Protein AF-A0A7W8D8R8-F1 (afdb_monomer)

Foldseek 3Di:
DVVVVVVVVVVVVVVVVVVVCCLPPNVVPDDLVVLCCRPPHLQPWQKWKWDADPVRDIDIHSDYDDPDDIDIDTDGSVDDDDDPPPDDD

Mean predicted aligned error: 6.61 Å

Sequence (89 aa):
MKQFLLGILCALALAGGAAAYVWYRAPEWLPHDWRRDNPRSRDYAPAVYRWRDADGVLQLTDTPPTDRPYDTVRVDPDTNIVPDTLPRR

Organism: NCBI:txid659595

Secondary structure (DSSP, 8-state):
-HHHHHHHHHHHHHHHHHHHHHHHH-GGG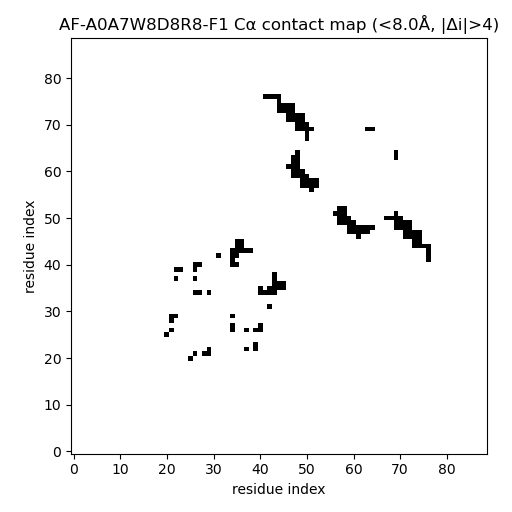S-HHHHHH-TTSTT---EEEEEE-TT--EEEESS--SSS--EEEE--TTS----TTSPP-

Radius of gyration: 21.23 Å; Cα contacts (8 Å, |Δi|>4): 86; chains: 1; bounding box: 76×14×34 Å

InterPro domains:
  IPR025392 Domain of unknown function DUF4124 [PF13511] (45-85)

pLDDT: mean 90.43, std 8.64, range [63.44, 98.5]

Solvent-accessible surface area (backbone atoms only — not comparable to full-atom values): 5504 Å² total; per-residue (Å²): 109,70,69,57,53,50,52,52,51,52,50,51,51,51,53,52,50,50,52,47,44,33,63,77,74,40,32,85,78,47,58,71,77,59,19,24,74,31,90,79,26,82,61,31,32,62,64,33,28,38,34,62,52,98,88,64,50,82,45,79,35,81,61,78,68,90,90,57,81,66,45,84,41,66,56,60,72,91,55,88,86,73,76,86,82,61,80,83,128

Structure (mmCIF, N/CA/C/O backbone):
data_AF-A0A7W8D8R8-F1
#
_entry.id   AF-A0A7W8D8R8-F1
#
loop_
_atom_site.group_PDB
_atom_site.id
_atom_site.type_symbol
_atom_site.label_atom_id
_atom_site.label_alt_id
_atom_site.label_comp_id
_atom_site.label_asym_id
_atom_site.label_entity_id
_atom_site.label_seq_id
_atom_site.pdbx_PDB_ins_code
_atom_site.Cartn_x
_atom_site.Cartn_y
_atom_site.Cartn_z
_atom_site.occupancy
_atom_site.B_iso_or_equiv
_atom_site.auth_seq_id
_atom_site.auth_comp_id
_atom_site.auth_asym_id
_atom_site.auth_atom_id
_atom_site.pdbx_PDB_model_num
ATOM 1 N N . MET A 1 1 ? 40.813 -5.169 2.203 1.00 73.19 1 MET A N 1
ATOM 2 C CA . MET A 1 1 ? 39.526 -4.923 2.903 1.00 73.19 1 MET A CA 1
ATOM 3 C C . MET A 1 1 ? 38.815 -3.654 2.429 1.00 73.19 1 MET A C 1
ATOM 5 O O . MET A 1 1 ? 37.675 -3.756 2.010 1.00 73.19 1 MET A O 1
ATOM 9 N N . LYS A 1 2 ? 39.457 -2.474 2.418 1.00 85.50 2 LYS A N 1
ATOM 10 C CA . LYS A 1 2 ? 38.802 -1.202 2.034 1.00 85.50 2 LYS A CA 1
ATOM 11 C C . LYS A 1 2 ? 38.243 -1.171 0.600 1.00 85.50 2 LYS A C 1
ATOM 13 O O . LYS A 1 2 ? 37.123 -0.727 0.409 1.00 85.50 2 LYS A O 1
ATOM 18 N N . GLN A 1 3 ? 38.978 -1.688 -0.388 1.00 92.12 3 GLN A N 1
ATOM 19 C CA . GLN A 1 3 ? 38.490 -1.775 -1.777 1.00 92.12 3 GLN A CA 1
ATOM 20 C C . GLN A 1 3 ? 37.311 -2.744 -1.933 1.00 92.12 3 GLN A C 1
ATOM 22 O O . GLN A 1 3 ? 36.387 -2.474 -2.688 1.00 92.12 3 GLN A O 1
ATOM 27 N N . PHE A 1 4 ? 37.314 -3.838 -1.169 1.00 93.75 4 PHE A N 1
ATOM 28 C CA . PHE A 1 4 ? 36.209 -4.793 -1.139 1.00 93.75 4 PHE A CA 1
ATOM 29 C C . PHE A 1 4 ? 34.944 -4.169 -0.533 1.00 93.75 4 PHE A C 1
ATOM 31 O O . PHE A 1 4 ? 33.873 -4.261 -1.121 1.00 93.75 4 PHE A O 1
ATOM 38 N N . LEU A 1 5 ? 35.083 -3.445 0.585 1.00 95.06 5 LEU A N 1
ATOM 39 C CA . LEU A 1 5 ? 33.988 -2.667 1.174 1.00 95.06 5 LEU A CA 1
ATOM 40 C C . LEU A 1 5 ? 33.461 -1.602 0.208 1.00 95.06 5 LEU A C 1
ATOM 42 O O . LEU A 1 5 ? 32.252 -1.447 0.078 1.00 95.06 5 LEU A O 1
ATOM 46 N N . LEU A 1 6 ? 34.352 -0.901 -0.499 1.00 96.25 6 LEU A N 1
ATOM 47 C CA . LEU A 1 6 ? 33.955 0.084 -1.505 1.00 96.25 6 LEU A CA 1
ATOM 48 C C . LEU A 1 6 ? 33.158 -0.572 -2.642 1.00 96.25 6 LEU A C 1
ATOM 50 O O . LEU A 1 6 ? 32.122 -0.054 -3.039 1.00 96.25 6 LEU A O 1
ATOM 54 N N . GLY A 1 7 ? 33.606 -1.740 -3.112 1.00 96.69 7 GLY A N 1
ATOM 55 C CA . GLY A 1 7 ? 32.897 -2.526 -4.119 1.00 96.69 7 GLY A CA 1
ATOM 56 C C . GLY A 1 7 ? 31.496 -2.939 -3.666 1.00 96.69 7 GLY A C 1
ATOM 57 O O . GLY A 1 7 ? 30.539 -2.760 -4.416 1.00 96.69 7 GLY A O 1
ATOM 58 N N . ILE A 1 8 ? 31.352 -3.414 -2.424 1.00 97.62 8 ILE A N 1
ATOM 59 C CA . ILE 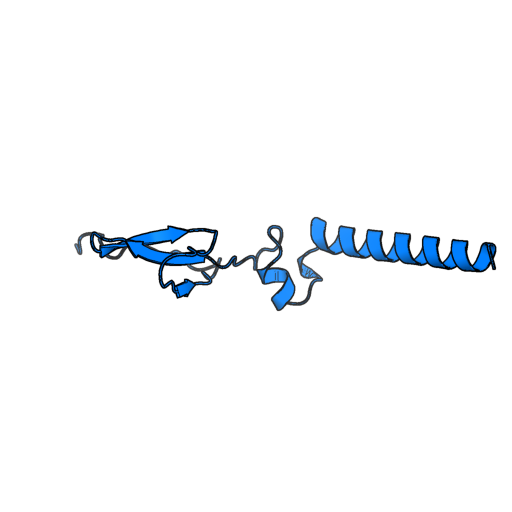A 1 8 ? 30.043 -3.750 -1.840 1.00 97.62 8 ILE A CA 1
ATOM 60 C C . ILE A 1 8 ? 29.143 -2.514 -1.770 1.00 97.62 8 ILE A C 1
ATOM 62 O O . ILE A 1 8 ? 27.984 -2.582 -2.169 1.00 97.62 8 ILE A O 1
ATOM 66 N N . LEU A 1 9 ? 29.665 -1.377 -1.303 1.00 98.00 9 LEU A N 1
ATOM 67 C CA . LEU A 1 9 ? 28.893 -0.136 -1.217 1.00 98.00 9 LEU A CA 1
ATOM 68 C C . LEU A 1 9 ? 28.419 0.335 -2.596 1.00 98.00 9 LEU A C 1
ATOM 70 O O . LEU A 1 9 ? 27.255 0.702 -2.742 1.00 98.00 9 LEU A O 1
ATOM 74 N N . CYS A 1 10 ? 29.279 0.275 -3.615 1.00 97.94 10 CYS A N 1
ATOM 75 C CA . CYS A 1 10 ? 28.895 0.592 -4.990 1.00 97.94 10 CYS A CA 1
ATOM 76 C C . CYS A 1 10 ? 27.802 -0.353 -5.510 1.00 97.94 10 CYS A C 1
ATOM 78 O O . CYS A 1 10 ? 26.829 0.112 -6.100 1.00 97.94 10 CYS A O 1
ATOM 80 N N . ALA A 1 11 ? 27.925 -1.660 -5.264 1.00 97.88 11 ALA A N 1
ATOM 81 C CA . ALA A 1 11 ? 26.920 -2.635 -5.679 1.00 97.88 11 ALA A CA 1
ATOM 8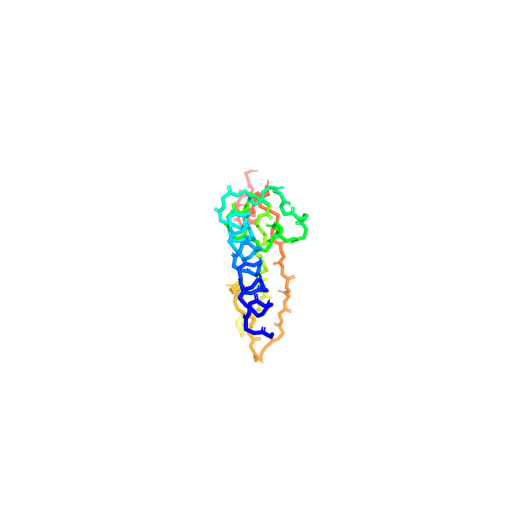2 C C . ALA A 1 11 ? 25.563 -2.397 -4.993 1.00 97.88 11 ALA A C 1
ATOM 84 O O . ALA A 1 11 ? 24.531 -2.397 -5.661 1.00 97.88 11 ALA A O 1
ATOM 85 N N . LEU A 1 12 ? 25.558 -2.126 -3.683 1.00 98.38 12 LEU A N 1
ATOM 86 C CA . LEU A 1 12 ? 24.341 -1.800 -2.933 1.00 98.38 12 LEU A CA 1
ATOM 87 C C . LEU A 1 12 ? 23.703 -0.495 -3.414 1.00 98.38 12 LEU A C 1
ATOM 89 O O . LEU A 1 12 ? 22.483 -0.431 -3.541 1.00 98.38 12 LEU A O 1
ATOM 93 N N . ALA A 1 13 ? 24.506 0.527 -3.720 1.00 98.12 13 ALA A N 1
ATOM 94 C CA . ALA A 1 13 ? 24.003 1.789 -4.254 1.00 98.12 13 ALA A CA 1
ATOM 95 C C . ALA A 1 13 ? 23.323 1.596 -5.618 1.00 98.12 13 ALA A C 1
ATOM 97 O O . ALA A 1 13 ? 22.237 2.128 -5.845 1.00 98.12 13 ALA A O 1
ATOM 98 N N . LEU A 1 14 ? 23.921 0.795 -6.505 1.00 98.50 14 LEU A N 1
ATOM 99 C CA . LEU A 1 14 ? 23.333 0.467 -7.805 1.00 98.50 14 LEU A CA 1
ATOM 100 C C . LEU A 1 14 ? 22.046 -0.352 -7.659 1.00 98.50 14 LEU A C 1
ATOM 102 O O . LEU A 1 14 ? 21.041 -0.020 -8.284 1.00 98.50 14 LEU A O 1
ATOM 106 N N . ALA A 1 15 ? 22.048 -1.374 -6.801 1.00 98.06 15 ALA A N 1
ATOM 107 C CA . ALA A 1 15 ? 20.862 -2.184 -6.534 1.00 98.06 15 ALA A CA 1
ATOM 108 C C . ALA A 1 15 ? 19.726 -1.350 -5.917 1.00 98.06 15 ALA A C 1
ATOM 110 O O . ALA A 1 15 ? 18.582 -1.442 -6.357 1.00 98.06 15 ALA A O 1
ATOM 111 N N . GLY A 1 16 ? 20.042 -0.484 -4.949 1.00 97.94 16 GLY A N 1
ATOM 112 C CA . GLY A 1 16 ? 19.082 0.432 -4.334 1.00 97.94 16 GLY A CA 1
ATOM 113 C C . GLY A 1 16 ? 18.532 1.456 -5.327 1.00 97.94 16 GLY A C 1
ATOM 114 O O . GLY A 1 16 ? 17.327 1.701 -5.353 1.00 97.94 16 GLY A O 1
ATOM 115 N N . GLY A 1 17 ? 19.388 2.001 -6.196 1.00 98.06 17 GLY A N 1
ATOM 116 C CA . GLY A 1 17 ? 18.980 2.900 -7.275 1.00 98.06 17 GLY A CA 1
ATOM 117 C C . GLY A 1 17 ? 18.045 2.225 -8.280 1.00 98.06 17 GLY A C 1
ATOM 118 O O . GLY A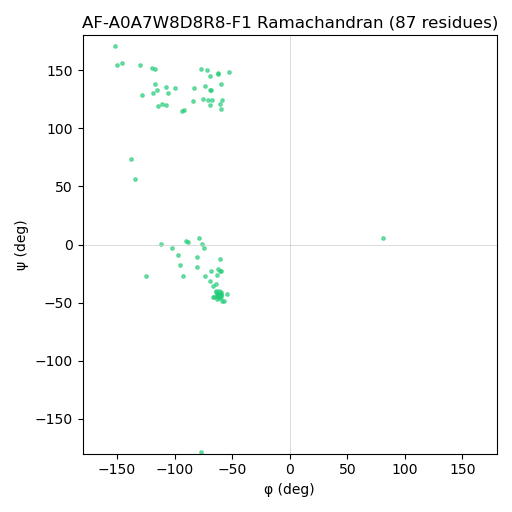 1 17 ? 17.015 2.797 -8.634 1.00 98.06 17 GLY A O 1
ATOM 119 N N . ALA A 1 18 ? 18.354 0.992 -8.690 1.00 97.62 18 ALA A N 1
ATOM 120 C CA . ALA A 1 18 ? 17.492 0.205 -9.568 1.00 97.62 18 ALA A CA 1
ATOM 121 C C . ALA A 1 18 ? 16.140 -0.104 -8.906 1.00 97.62 18 ALA A C 1
ATOM 123 O O . ALA A 1 18 ? 15.098 0.128 -9.514 1.00 97.62 18 ALA A O 1
ATOM 124 N N . ALA A 1 19 ? 16.136 -0.545 -7.645 1.00 96.19 19 ALA A N 1
ATOM 125 C CA . ALA A 1 19 ? 14.905 -0.807 -6.899 1.00 96.19 19 ALA A CA 1
ATOM 126 C C . ALA A 1 19 ? 14.035 0.455 -6.762 1.00 96.19 19 ALA A C 1
ATOM 128 O O . ALA A 1 19 ? 12.827 0.403 -6.997 1.00 96.19 19 ALA A O 1
ATOM 129 N N . ALA A 1 20 ? 14.644 1.606 -6.457 1.00 96.38 20 ALA A N 1
ATOM 130 C CA . ALA A 1 20 ? 13.941 2.884 -6.419 1.00 96.38 20 ALA A CA 1
ATOM 131 C C . ALA A 1 20 ? 13.373 3.250 -7.799 1.00 96.38 20 ALA A C 1
ATOM 133 O O . ALA A 1 20 ? 12.213 3.642 -7.900 1.00 96.38 20 ALA A O 1
ATOM 134 N N . TYR A 1 21 ? 14.149 3.085 -8.872 1.00 97.38 21 TYR A N 1
ATOM 135 C CA . TYR A 1 21 ? 13.663 3.338 -10.226 1.00 97.38 21 TYR A CA 1
ATOM 136 C C . TYR A 1 21 ? 12.425 2.494 -10.546 1.00 97.38 21 TYR A C 1
ATOM 138 O O . TYR A 1 21 ? 11.412 3.051 -10.964 1.00 97.38 21 TYR A O 1
ATOM 146 N N . VAL A 1 22 ? 12.463 1.187 -10.268 1.00 97.19 22 VAL A N 1
ATOM 147 C CA . VAL A 1 22 ? 11.304 0.303 -10.460 1.00 97.19 22 VAL A CA 1
ATOM 148 C C . VAL A 1 22 ? 10.109 0.784 -9.637 1.00 97.19 22 VAL A C 1
ATOM 150 O O . VAL A 1 22 ? 9.028 0.977 -10.184 1.00 97.19 22 VAL A O 1
ATOM 153 N N . TRP A 1 23 ? 10.303 1.075 -8.349 1.00 95.38 23 TRP A N 1
ATOM 154 C CA . TRP A 1 23 ? 9.223 1.528 -7.469 1.00 95.38 23 TRP A CA 1
ATOM 155 C C . TRP A 1 23 ? 8.554 2.830 -7.936 1.00 95.38 23 TRP A C 1
ATOM 157 O O . TRP A 1 23 ? 7.332 2.971 -7.854 1.00 95.38 23 TRP A O 1
ATOM 167 N N . TYR A 1 24 ? 9.348 3.795 -8.411 1.00 95.69 24 TYR A N 1
ATOM 168 C CA . TYR A 1 24 ? 8.875 5.141 -8.738 1.00 95.69 24 TYR A CA 1
ATOM 169 C C . TYR A 1 24 ? 8.464 5.332 -10.201 1.00 95.69 24 TYR A C 1
ATOM 171 O O . TYR A 1 24 ? 7.674 6.237 -10.477 1.00 95.69 24 TYR A O 1
ATOM 179 N N . ARG A 1 25 ? 9.033 4.561 -11.135 1.00 96.31 25 ARG A N 1
ATOM 180 C CA . ARG A 1 25 ? 8.921 4.810 -12.583 1.00 96.31 25 ARG A CA 1
ATOM 181 C C . ARG A 1 25 ? 8.390 3.634 -13.391 1.00 96.31 25 ARG A C 1
ATOM 183 O O . ARG A 1 25 ? 7.804 3.899 -14.432 1.00 96.31 25 ARG A O 1
ATOM 190 N N . ALA A 1 26 ? 8.588 2.400 -12.933 1.00 95.94 26 ALA A N 1
ATOM 191 C CA . ALA A 1 26 ? 8.164 1.194 -13.647 1.00 95.94 26 ALA A CA 1
ATOM 192 C C . ALA A 1 26 ? 7.476 0.188 -12.701 1.00 95.94 26 ALA A C 1
ATOM 194 O O . ALA A 1 26 ? 7.938 -0.951 -12.562 1.00 95.94 26 ALA A O 1
ATOM 195 N N . PRO A 1 27 ? 6.403 0.593 -11.989 1.00 94.94 27 PRO A N 1
ATOM 196 C CA . PRO A 1 27 ? 5.723 -0.276 -11.032 1.00 94.94 27 PRO A CA 1
ATOM 197 C C . PRO A 1 27 ? 5.167 -1.554 -11.678 1.00 94.94 27 PRO A C 1
ATOM 199 O O . PRO A 1 27 ? 5.016 -2.559 -10.993 1.00 94.94 27 PRO A O 1
ATOM 202 N N . GLU A 1 28 ? 4.917 -1.567 -12.988 1.00 93.38 28 GLU A N 1
ATOM 203 C CA . GLU A 1 28 ? 4.495 -2.743 -13.752 1.00 93.38 28 GLU A CA 1
ATOM 204 C C . GLU A 1 28 ? 5.509 -3.901 -13.728 1.00 93.38 28 GLU A C 1
ATOM 206 O O . GLU A 1 28 ? 5.113 -5.055 -13.898 1.00 93.38 28 GLU A O 1
ATOM 211 N N . TRP A 1 29 ? 6.793 -3.627 -13.463 1.00 95.44 29 TRP A N 1
ATOM 212 C CA . TRP A 1 29 ? 7.821 -4.665 -13.311 1.00 95.44 29 TRP A CA 1
ATOM 213 C C . TRP A 1 29 ? 7.818 -5.316 -11.924 1.00 95.44 29 TRP A C 1
ATOM 215 O O . TRP A 1 29 ? 8.495 -6.324 -11.720 1.00 95.44 29 TRP A O 1
ATOM 225 N N . LEU A 1 30 ? 7.077 -4.761 -10.960 1.00 95.56 30 LEU A N 1
ATOM 226 C CA . LEU A 1 30 ? 6.932 -5.373 -9.644 1.00 95.56 30 LEU A CA 1
ATOM 227 C C . LEU A 1 30 ? 6.055 -6.635 -9.732 1.00 95.56 30 LEU A C 1
ATOM 229 O O . LEU A 1 30 ? 5.131 -6.693 -10.556 1.00 95.56 30 LEU A O 1
ATOM 233 N N . PRO A 1 31 ? 6.283 -7.627 -8.851 1.00 94.88 31 PRO A N 1
ATOM 234 C CA . PRO A 1 31 ? 5.348 -8.728 -8.639 1.00 94.88 31 PRO A CA 1
ATOM 235 C C . PRO A 1 31 ? 3.938 -8.212 -8.329 1.00 94.88 31 PRO A C 1
ATOM 237 O O . PRO A 1 31 ? 3.787 -7.165 -7.701 1.00 94.88 31 PRO A O 1
ATOM 240 N N . HIS A 1 32 ? 2.908 -8.959 -8.733 1.00 89.88 32 HIS A N 1
ATOM 241 C CA . HIS A 1 32 ? 1.515 -8.514 -8.612 1.00 89.88 32 HIS A CA 1
ATOM 242 C C . HIS A 1 32 ? 1.130 -8.108 -7.179 1.00 89.88 32 HIS A C 1
ATOM 244 O O . HIS A 1 32 ? 0.544 -7.046 -6.994 1.00 89.88 32 HIS A O 1
ATOM 250 N N . ASP A 1 33 ? 1.540 -8.868 -6.161 1.00 90.00 33 ASP A N 1
ATOM 251 C CA . ASP A 1 33 ? 1.239 -8.529 -4.763 1.00 90.00 33 ASP A CA 1
ATOM 252 C C . ASP A 1 33 ? 1.847 -7.181 -4.348 1.00 90.00 33 ASP A C 1
ATOM 254 O O . ASP A 1 33 ? 1.195 -6.367 -3.702 1.00 90.00 33 ASP A O 1
ATOM 258 N N . TRP A 1 34 ? 3.071 -6.886 -4.794 1.00 92.81 34 TRP A N 1
ATOM 259 C CA . TRP A 1 34 ? 3.754 -5.626 -4.479 1.00 92.81 34 TRP A CA 1
ATOM 260 C C . TRP A 1 34 ? 3.174 -4.444 -5.252 1.00 92.81 34 TRP A C 1
ATOM 262 O O . TRP A 1 34 ? 3.226 -3.307 -4.784 1.00 92.81 34 TRP A O 1
ATOM 272 N N . ARG A 1 35 ? 2.588 -4.701 -6.426 1.00 93.31 35 ARG A N 1
ATOM 273 C CA . ARG A 1 35 ? 1.850 -3.685 -7.179 1.00 93.31 35 ARG A CA 1
ATOM 274 C C . ARG A 1 35 ? 0.619 -3.204 -6.421 1.00 93.31 35 ARG A C 1
ATOM 276 O O . ARG A 1 35 ? 0.326 -2.015 -6.493 1.00 93.31 35 ARG A O 1
ATOM 283 N N . ARG A 1 36 ? -0.053 -4.070 -5.656 1.00 91.44 36 ARG A N 1
ATOM 284 C CA . ARG A 1 36 ? -1.248 -3.691 -4.879 1.00 91.44 36 ARG A CA 1
ATOM 285 C C . ARG A 1 36 ? -0.954 -2.753 -3.715 1.00 91.44 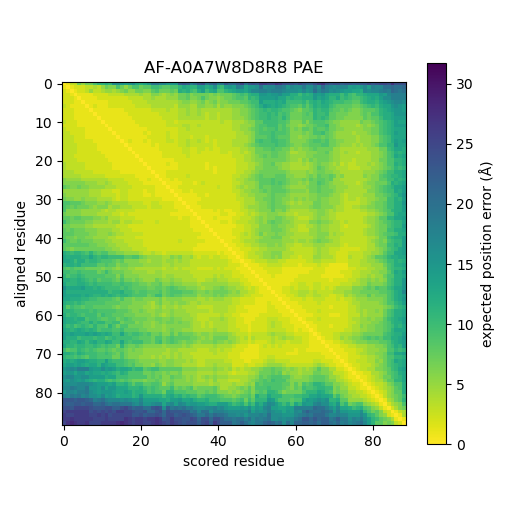36 ARG A C 1
ATOM 287 O O . ARG A 1 36 ? -1.840 -2.006 -3.311 1.00 91.44 36 ARG A O 1
ATOM 294 N N . ASP A 1 37 ? 0.283 -2.750 -3.232 1.00 90.00 37 ASP A N 1
ATOM 295 C CA . ASP A 1 37 ? 0.727 -1.905 -2.122 1.00 90.00 37 ASP A CA 1
ATOM 296 C C . ASP A 1 37 ? 1.538 -0.678 -2.585 1.00 90.00 37 ASP A C 1
ATOM 298 O O . ASP A 1 37 ? 1.905 0.163 -1.766 1.00 90.00 37 ASP A O 1
ATOM 302 N N . ASN A 1 38 ? 1.810 -0.531 -3.890 1.00 93.25 38 ASN A N 1
ATOM 303 C CA . ASN A 1 38 ? 2.516 0.628 -4.439 1.00 93.25 38 ASN A CA 1
ATOM 304 C C . ASN A 1 38 ? 1.522 1.704 -4.920 1.00 93.25 38 ASN A C 1
ATOM 306 O O . ASN A 1 38 ? 0.870 1.483 -5.940 1.00 93.25 38 ASN A O 1
ATOM 310 N N . PRO A 1 39 ? 1.482 2.908 -4.311 1.00 91.31 39 PRO A N 1
ATOM 311 C CA . PRO A 1 39 ? 0.564 3.991 -4.693 1.00 91.31 39 PRO A CA 1
ATOM 312 C C . PRO A 1 39 ? 0.700 4.506 -6.132 1.00 91.31 39 PRO A C 1
ATOM 314 O O . PRO A 1 39 ? -0.125 5.292 -6.587 1.00 91.31 39 PRO A O 1
ATOM 317 N N . ARG A 1 40 ? 1.774 4.136 -6.836 1.00 92.19 40 ARG A N 1
ATOM 318 C CA . ARG A 1 40 ? 2.025 4.510 -8.238 1.00 92.19 40 ARG A CA 1
ATOM 319 C C . ARG A 1 40 ? 1.603 3.435 -9.231 1.00 92.19 40 ARG A C 1
ATOM 321 O O . ARG A 1 40 ? 1.646 3.674 -10.434 1.00 92.19 40 ARG A O 1
ATOM 328 N N . SER A 1 41 ? 1.245 2.254 -8.743 1.00 93.88 41 SER A N 1
ATOM 329 C CA . SER A 1 41 ? 0.736 1.173 -9.570 1.00 93.88 41 SER A CA 1
ATOM 330 C C . SER A 1 41 ? -0.723 1.415 -9.948 1.00 93.88 41 SER A C 1
ATOM 332 O O . SER A 1 41 ? -1.481 2.003 -9.182 1.00 93.88 41 SER A O 1
ATOM 334 N N . ARG A 1 42 ? -1.137 0.895 -11.107 1.00 90.69 42 ARG A N 1
ATOM 335 C CA . ARG A 1 42 ? -2.559 0.826 -11.482 1.00 90.69 42 ARG A CA 1
ATOM 336 C C . ARG A 1 42 ? -3.330 -0.174 -10.627 1.00 90.69 42 ARG A C 1
ATOM 338 O O . ARG A 1 42 ? -4.483 0.066 -10.310 1.00 90.69 42 ARG A O 1
ATOM 345 N N . ASP A 1 43 ? -2.653 -1.231 -10.186 1.00 92.06 43 ASP A N 1
ATOM 346 C CA . ASP A 1 43 ? -3.233 -2.272 -9.336 1.00 92.06 43 ASP A CA 1
ATOM 347 C C . ASP A 1 43 ? -3.328 -1.826 -7.859 1.00 92.06 43 ASP A C 1
ATOM 349 O O . ASP A 1 43 ? -3.622 -2.653 -6.994 1.00 92.06 43 ASP A O 1
ATOM 353 N N . TYR A 1 44 ? -3.007 -0.562 -7.538 1.00 92.00 44 TYR A N 1
ATOM 354 C CA . TYR A 1 44 ? -2.964 -0.068 -6.163 1.00 92.00 44 TYR A CA 1
ATOM 355 C C . TYR A 1 44 ? -4.329 -0.212 -5.490 1.00 92.00 44 TYR A C 1
ATOM 357 O O . TYR A 1 44 ? -5.313 0.405 -5.889 1.00 92.00 44 TYR A O 1
ATOM 365 N N . ALA A 1 45 ? -4.364 -1.029 -4.444 1.00 90.81 45 ALA A N 1
ATOM 366 C CA . ALA A 1 45 ? -5.577 -1.423 -3.750 1.00 90.81 45 ALA A CA 1
ATOM 367 C C . ALA A 1 45 ? -5.306 -1.389 -2.240 1.00 90.81 45 ALA A C 1
ATOM 369 O O . ALA A 1 45 ? -5.124 -2.454 -1.629 1.00 90.81 45 ALA A O 1
ATOM 370 N N . PRO A 1 46 ? -5.204 -0.188 -1.634 1.00 87.81 46 PRO A N 1
ATOM 371 C CA . PRO A 1 46 ? -4.882 -0.063 -0.223 1.00 87.81 46 PRO A CA 1
ATOM 372 C C . PRO A 1 46 ? -5.962 -0.715 0.635 1.00 87.81 46 PRO A C 1
ATOM 374 O O . PRO A 1 46 ? -7.148 -0.726 0.294 1.00 87.81 46 PRO A O 1
ATOM 377 N N . ALA A 1 47 ? -5.538 -1.264 1.768 1.00 90.50 47 ALA A N 1
ATOM 378 C CA . ALA A 1 47 ? -6.470 -1.711 2.784 1.00 90.50 47 ALA A CA 1
ATOM 379 C C . ALA A 1 47 ? -7.146 -0.492 3.428 1.00 90.50 47 ALA A C 1
ATOM 381 O O . ALA A 1 47 ? -6.475 0.464 3.810 1.00 90.50 47 ALA A O 1
ATOM 382 N N . VAL A 1 48 ? -8.465 -0.553 3.559 1.00 91.81 48 VAL A N 1
ATOM 383 C CA . VAL A 1 48 ? -9.273 0.375 4.351 1.00 91.81 48 VAL A CA 1
ATOM 384 C C . VAL A 1 48 ? -9.997 -0.403 5.438 1.00 91.81 48 VAL A C 1
ATOM 386 O O . VAL A 1 48 ? -10.289 -1.591 5.288 1.00 91.81 48 VAL A O 1
ATOM 389 N N . TYR A 1 49 ? -10.283 0.261 6.546 1.00 95.00 49 TYR A N 1
ATOM 390 C CA . TYR A 1 49 ? -10.838 -0.369 7.733 1.00 95.00 49 TYR A CA 1
ATOM 391 C C . TYR A 1 49 ? -12.266 0.098 7.937 1.00 95.00 49 TYR A C 1
ATOM 393 O O . TYR A 1 49 ? -12.539 1.290 8.070 1.00 95.00 49 TYR A O 1
ATOM 401 N N . ARG A 1 50 ? -13.187 -0.860 7.940 1.00 94.31 50 ARG A N 1
ATOM 402 C CA . ARG A 1 50 ? -14.621 -0.628 8.060 1.00 94.31 50 ARG A CA 1
ATOM 403 C C . ARG A 1 50 ? -15.088 -1.020 9.450 1.00 94.31 50 ARG A C 1
ATOM 405 O O . ARG A 1 50 ? -14.818 -2.129 9.900 1.00 94.31 50 ARG A O 1
ATOM 412 N N . TRP A 1 51 ? -15.823 -0.144 10.116 1.00 95.00 51 TRP A N 1
ATOM 413 C CA . TRP A 1 51 ? -16.315 -0.389 11.473 1.00 95.00 51 TRP A CA 1
ATOM 414 C C . TRP A 1 51 ? -17.624 0.364 11.732 1.00 95.00 51 TRP A C 1
ATOM 416 O O . TRP A 1 51 ? -18.067 1.149 10.894 1.00 95.00 51 TRP A O 1
ATOM 426 N N . ARG A 1 52 ? -18.281 0.091 12.866 1.00 94.12 52 ARG A N 1
ATOM 427 C CA . ARG A 1 52 ? -19.504 0.792 13.292 1.00 94.12 52 ARG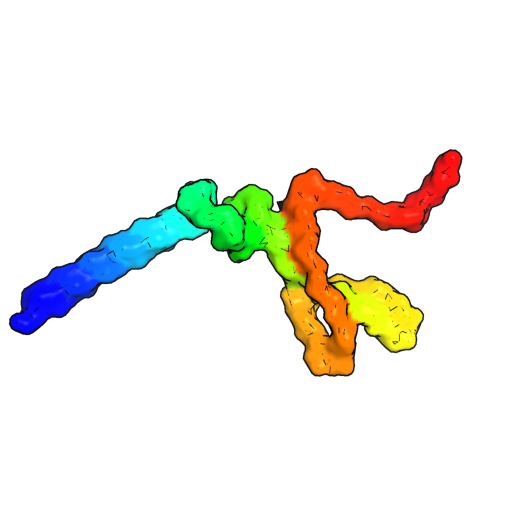 A CA 1
ATOM 428 C C . ARG A 1 52 ? -19.263 1.583 14.565 1.00 94.12 52 ARG A C 1
ATOM 430 O O . ARG A 1 52 ? -18.658 1.058 15.500 1.00 94.12 52 ARG A O 1
ATOM 437 N N . ASP A 1 53 ? -19.706 2.833 14.591 1.00 92.94 53 ASP A N 1
ATOM 438 C CA . ASP A 1 53 ? -19.664 3.650 15.803 1.00 92.94 53 ASP A CA 1
ATOM 439 C C . ASP A 1 53 ? -20.774 3.294 16.800 1.00 92.94 53 ASP A C 1
ATOM 441 O O . ASP A 1 53 ? -21.529 2.339 16.607 1.00 92.94 53 ASP A O 1
ATOM 445 N N . ALA A 1 54 ? -20.813 4.028 17.916 1.00 93.25 54 ALA A N 1
ATOM 446 C CA . ALA A 1 54 ? -21.758 3.791 19.004 1.00 93.25 54 ALA A CA 1
ATOM 447 C C . ALA A 1 54 ? -23.220 3.988 18.572 1.00 93.25 54 ALA A C 1
ATOM 449 O O . ALA A 1 54 ? -24.106 3.341 19.127 1.00 93.25 54 ALA A O 1
ATOM 450 N N . ASP A 1 55 ? -23.454 4.817 17.552 1.00 94.19 55 ASP A N 1
ATOM 451 C CA . ASP A 1 55 ? -24.771 5.071 16.969 1.00 94.19 55 ASP A CA 1
ATOM 452 C C . ASP A 1 55 ? -25.105 4.067 15.844 1.00 94.19 55 ASP A C 1
ATOM 454 O O . ASP A 1 55 ? -26.167 4.128 15.223 1.00 94.19 55 ASP A O 1
ATOM 458 N N . GLY A 1 56 ? -24.208 3.109 15.578 1.00 90.62 56 GLY A N 1
ATOM 459 C CA . GLY A 1 56 ? -24.356 2.074 14.558 1.00 90.62 56 GLY A CA 1
ATOM 460 C C . GLY A 1 56 ? -24.014 2.531 13.136 1.00 90.62 56 GLY A C 1
ATOM 461 O O . GLY A 1 56 ? -24.188 1.746 12.190 1.00 90.62 56 GLY A O 1
ATOM 462 N N . VAL A 1 57 ? -23.509 3.755 12.966 1.00 91.81 57 VAL A N 1
ATOM 463 C CA . VAL A 1 57 ? -23.156 4.332 11.666 1.00 91.81 57 VAL A CA 1
ATOM 464 C C . VAL A 1 57 ? -21.881 3.678 11.145 1.00 91.81 57 VAL A C 1
ATOM 466 O O . VAL A 1 57 ? -20.927 3.425 11.882 1.00 91.81 57 VAL A O 1
ATOM 469 N N . LEU A 1 58 ? -21.884 3.354 9.850 1.00 91.25 58 LEU A N 1
ATOM 470 C CA . LEU A 1 58 ? -20.740 2.752 9.178 1.00 91.25 58 LEU A CA 1
ATOM 471 C C . LEU A 1 58 ? -19.664 3.810 8.925 1.00 91.25 58 LEU A C 1
ATOM 473 O O . LEU A 1 58 ? -19.928 4.812 8.266 1.00 91.25 58 LEU A O 1
ATOM 477 N N . GLN A 1 59 ? -18.451 3.538 9.388 1.00 91.88 59 GLN A N 1
ATOM 478 C CA . GLN A 1 59 ? -17.279 4.383 9.200 1.00 91.88 59 GLN A CA 1
ATOM 479 C C . GLN A 1 59 ? -16.217 3.640 8.384 1.00 91.88 59 GLN A C 1
ATOM 481 O O . GLN A 1 59 ? -16.122 2.408 8.433 1.00 91.88 59 GLN A O 1
ATOM 486 N N . LEU A 1 60 ? -15.413 4.402 7.641 1.00 91.94 60 LEU A N 1
ATOM 487 C CA . LEU A 1 60 ? -14.268 3.910 6.877 1.00 91.94 60 LEU A CA 1
ATOM 488 C C . LEU A 1 60 ? -13.030 4.738 7.236 1.00 91.94 60 LEU A C 1
ATOM 490 O O . LEU A 1 60 ? -13.077 5.965 7.171 1.00 91.94 60 LEU A O 1
ATOM 494 N N . THR A 1 61 ? -11.929 4.083 7.593 1.00 93.38 61 THR A N 1
ATOM 495 C CA . THR A 1 61 ? -10.660 4.743 7.939 1.00 93.38 61 THR A CA 1
ATOM 496 C C . THR A 1 61 ? -9.484 4.128 7.183 1.00 93.38 61 THR A C 1
ATOM 498 O O . THR A 1 61 ? -9.520 2.967 6.779 1.00 93.38 61 THR A O 1
ATOM 501 N N . ASP A 1 62 ? -8.427 4.910 6.979 1.00 91.94 62 ASP A N 1
ATOM 502 C CA . ASP A 1 62 ? -7.152 4.463 6.395 1.00 91.94 62 ASP A CA 1
ATOM 503 C C . ASP A 1 62 ? -6.241 3.763 7.420 1.00 91.94 62 ASP A C 1
ATOM 505 O O . ASP A 1 62 ? -5.344 3.004 7.060 1.00 91.94 62 ASP A O 1
ATOM 509 N N . THR A 1 63 ? -6.506 3.994 8.704 1.00 93.38 63 THR A N 1
ATOM 510 C CA . THR A 1 63 ? -5.773 3.455 9.849 1.00 93.38 63 THR A CA 1
ATOM 511 C C . THR A 1 63 ? -6.711 2.573 10.677 1.00 93.38 63 THR A C 1
ATOM 513 O O . THR A 1 63 ? -7.876 2.950 10.866 1.00 93.38 63 THR A O 1
ATOM 516 N N . PRO A 1 64 ? -6.256 1.405 11.173 1.00 94.50 64 PRO A N 1
ATOM 517 C CA . PRO A 1 64 ? -7.113 0.535 11.963 1.00 94.50 64 PRO A CA 1
ATOM 518 C C . PRO A 1 64 ? -7.437 1.196 13.310 1.00 94.50 64 PRO A C 1
ATOM 520 O O . PRO A 1 64 ? -6.523 1.693 13.978 1.00 94.50 64 PRO A O 1
ATOM 523 N N . PRO A 1 65 ? -8.708 1.206 13.743 1.00 94.25 65 PRO A N 1
ATOM 524 C CA . PRO A 1 65 ? -9.045 1.694 15.068 1.00 94.25 65 PRO A CA 1
ATOM 525 C C . PRO A 1 65 ? -8.511 0.730 16.138 1.00 94.25 65 PRO A C 1
ATOM 527 O O . PRO A 1 65 ? -8.456 -0.484 15.942 1.00 94.25 65 PRO A O 1
ATOM 530 N N . THR A 1 66 ? -8.085 1.277 17.275 1.00 94.69 66 THR A N 1
ATOM 531 C CA . THR A 1 66 ? -7.393 0.514 18.330 1.00 94.69 66 THR A CA 1
ATOM 532 C C . THR A 1 66 ? -8.323 0.019 19.432 1.00 94.69 66 THR A C 1
ATOM 534 O O . THR A 1 66 ? -7.958 -0.872 20.193 1.00 94.69 66 THR A O 1
ATOM 537 N N . ASP A 1 67 ? -9.516 0.596 19.529 1.00 94.25 67 ASP A N 1
ATOM 538 C CA . ASP A 1 67 ? -10.446 0.453 20.648 1.00 94.25 67 ASP A CA 1
ATOM 539 C C . ASP A 1 67 ? -11.725 -0.314 20.285 1.00 94.25 67 ASP A C 1
ATOM 541 O O . ASP A 1 67 ? -12.604 -0.488 21.129 1.00 94.25 67 ASP A O 1
ATOM 545 N N . ARG A 1 68 ? -11.852 -0.774 19.036 1.00 93.06 68 ARG A N 1
ATOM 546 C CA . ARG A 1 68 ? -13.062 -1.429 18.525 1.00 93.06 68 ARG A CA 1
ATOM 547 C C . ARG A 1 68 ? -12.754 -2.461 17.437 1.00 93.06 68 ARG A C 1
ATOM 549 O O . ARG A 1 68 ? -11.756 -2.319 16.730 1.00 93.06 68 ARG A O 1
ATOM 556 N N . PRO A 1 69 ? -13.620 -3.473 17.258 1.00 95.12 69 PRO A N 1
ATOM 557 C CA . PRO A 1 69 ? -13.529 -4.385 16.127 1.00 95.12 69 PRO A CA 1
ATOM 558 C C . PRO A 1 69 ? -13.707 -3.651 14.796 1.00 95.12 69 PRO A C 1
ATOM 560 O O . PRO A 1 69 ? -14.495 -2.708 14.687 1.00 95.12 69 PRO A O 1
ATOM 563 N N . TYR A 1 70 ? -13.009 -4.128 13.774 1.00 96.12 70 TYR A N 1
ATOM 564 C CA . TYR A 1 70 ? -13.104 -3.623 12.413 1.00 96.12 70 TYR A CA 1
ATOM 565 C C . TYR A 1 70 ? -12.912 -4.762 11.411 1.00 96.12 70 TYR A C 1
ATOM 567 O O . TYR A 1 70 ? -12.264 -5.766 11.709 1.00 96.12 70 TYR A O 1
ATOM 575 N N . ASP A 1 71 ? -13.435 -4.564 10.206 1.00 95.56 71 ASP A N 1
ATOM 576 C CA . ASP A 1 71 ? -13.160 -5.400 9.045 1.00 95.56 71 ASP A CA 1
ATOM 577 C C . ASP A 1 71 ? -12.105 -4.724 8.168 1.00 9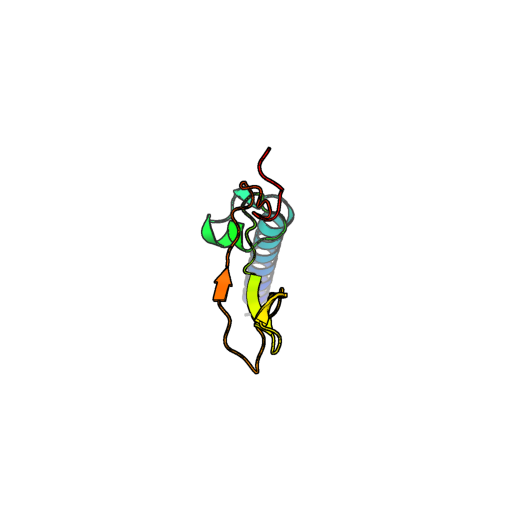5.56 71 ASP A C 1
ATOM 579 O O . ASP A 1 71 ? -12.220 -3.537 7.848 1.00 95.56 71 ASP A O 1
ATOM 583 N N . THR A 1 72 ? -11.111 -5.482 7.711 1.00 95.06 72 THR A N 1
ATOM 584 C CA . THR A 1 72 ? -10.194 -5.023 6.662 1.00 95.06 72 THR A CA 1
ATOM 585 C C . THR A 1 72 ? -10.825 -5.265 5.299 1.00 95.06 72 THR A C 1
ATOM 587 O O . THR A 1 72 ? -11.153 -6.397 4.944 1.00 95.06 72 THR A O 1
ATOM 590 N N . VAL A 1 73 ? -10.955 -4.209 4.507 1.00 90.94 73 VAL A N 1
ATOM 591 C CA . VAL A 1 73 ? -11.517 -4.253 3.160 1.00 90.94 73 VAL A CA 1
ATOM 592 C C . VAL A 1 73 ? -10.449 -3.786 2.179 1.00 90.94 73 VAL A C 1
ATOM 594 O O . VAL A 1 73 ? -9.842 -2.736 2.366 1.00 90.94 73 VAL A O 1
ATOM 597 N N . ARG A 1 74 ? -10.214 -4.553 1.113 1.00 88.81 74 ARG A N 1
ATOM 598 C CA . ARG A 1 74 ? -9.460 -4.078 -0.053 1.00 88.81 74 ARG A CA 1
ATOM 599 C C . ARG A 1 74 ? -10.439 -3.865 -1.191 1.00 88.81 74 ARG A C 1
ATOM 601 O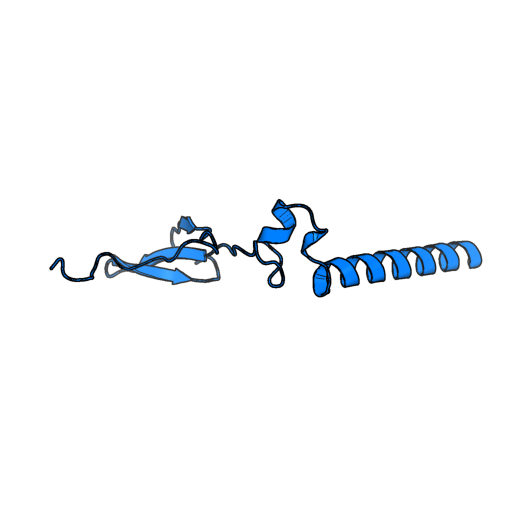 O . ARG A 1 74 ? -11.124 -4.802 -1.593 1.00 88.81 74 ARG A O 1
ATOM 608 N N . VAL A 1 75 ? -10.510 -2.630 -1.668 1.00 81.38 75 VAL A N 1
ATOM 609 C CA . VAL A 1 75 ? -11.353 -2.268 -2.805 1.00 81.38 75 VAL A CA 1
ATOM 610 C C . VAL A 1 75 ? -10.599 -2.593 -4.088 1.00 81.38 75 VAL A C 1
ATOM 612 O O . VAL A 1 75 ? -9.404 -2.317 -4.194 1.00 81.38 75 VAL A O 1
ATOM 615 N N . ASP A 1 76 ? -11.292 -3.219 -5.033 1.00 83.94 76 ASP A N 1
ATOM 616 C CA . ASP A 1 76 ? -10.783 -3.398 -6.388 1.00 83.94 76 ASP A CA 1
ATOM 617 C C . ASP A 1 76 ? -10.749 -2.025 -7.088 1.00 83.94 76 ASP A C 1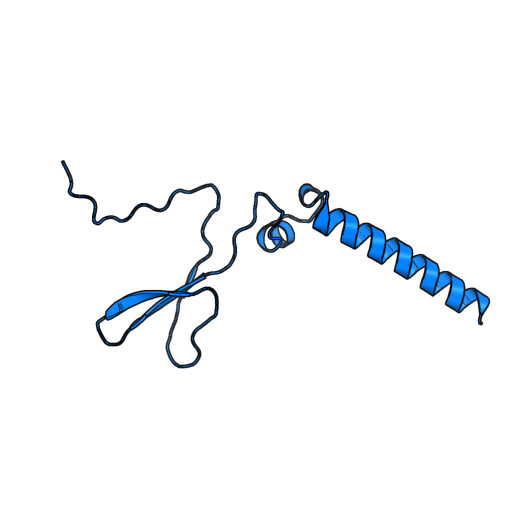
ATOM 619 O O . ASP A 1 76 ? -11.804 -1.390 -7.190 1.00 83.94 76 ASP A O 1
ATOM 623 N N . PRO A 1 77 ? -9.575 -1.541 -7.538 1.00 81.56 77 PRO A N 1
ATOM 624 C CA . PRO A 1 77 ? -9.457 -0.232 -8.174 1.00 81.56 77 PRO A CA 1
ATOM 625 C C . PRO A 1 77 ? -10.256 -0.117 -9.482 1.00 81.56 77 PRO A C 1
ATOM 627 O O . PRO A 1 77 ? -10.604 0.997 -9.869 1.00 81.56 77 PRO A O 1
ATOM 630 N N . ASP A 1 78 ? -10.600 -1.236 -10.128 1.00 84.56 78 ASP A N 1
ATOM 631 C CA . ASP A 1 78 ? -11.381 -1.260 -11.369 1.00 84.56 78 ASP A CA 1
ATOM 632 C C . ASP A 1 78 ? -12.901 -1.344 -11.119 1.00 84.56 78 ASP A C 1
ATOM 634 O O . ASP A 1 78 ? -13.697 -1.413 -12.060 1.00 84.56 78 ASP A O 1
ATOM 638 N N . THR A 1 79 ? -13.338 -1.318 -9.852 1.00 83.69 79 THR A N 1
ATOM 639 C CA . THR A 1 79 ? -14.754 -1.412 -9.472 1.00 83.69 79 THR A CA 1
ATOM 640 C C . THR A 1 79 ? -15.261 -0.124 -8.825 1.00 83.69 79 THR A C 1
ATOM 642 O O . THR A 1 79 ? -14.846 0.260 -7.732 1.00 83.69 79 THR A O 1
ATOM 645 N N . ASN A 1 80 ? -16.261 0.507 -9.449 1.00 78.62 80 ASN A N 1
ATOM 646 C CA . ASN A 1 80 ? -17.001 1.601 -8.819 1.00 78.62 80 ASN A CA 1
ATOM 647 C C . ASN A 1 80 ? -17.902 1.069 -7.696 1.00 78.62 80 ASN A C 1
ATOM 649 O O . ASN A 1 80 ? -18.784 0.243 -7.936 1.00 78.62 80 ASN A O 1
ATOM 653 N N . ILE A 1 81 ? -17.734 1.602 -6.484 1.00 73.88 81 ILE A N 1
ATOM 654 C CA . ILE A 1 81 ? -18.643 1.354 -5.361 1.00 73.88 81 ILE A CA 1
ATOM 655 C C . ILE A 1 81 ? -19.708 2.449 -5.348 1.00 73.88 81 ILE A C 1
ATOM 657 O O . ILE A 1 81 ? -19.405 3.622 -5.132 1.00 73.88 81 ILE A O 1
ATOM 661 N N . VAL A 1 82 ? -20.965 2.060 -5.563 1.00 77.06 82 VAL A N 1
ATOM 662 C CA . VAL A 1 82 ? -22.124 2.955 -5.467 1.00 77.06 82 VAL A CA 1
ATOM 663 C C . VAL A 1 82 ? -22.934 2.640 -4.206 1.00 77.06 82 VAL A C 1
ATOM 665 O O . VAL A 1 82 ? -23.166 1.463 -3.922 1.00 77.06 82 VAL A O 1
ATOM 668 N N . PRO A 1 83 ? -23.374 3.653 -3.439 1.00 68.19 83 PRO A N 1
ATOM 669 C CA . PRO A 1 83 ? -24.291 3.443 -2.324 1.00 68.19 83 PRO A CA 1
ATOM 670 C C . PRO A 1 83 ? -25.612 2.822 -2.796 1.00 68.19 83 PRO A C 1
ATOM 672 O O . PRO A 1 83 ? -26.180 3.250 -3.802 1.00 68.19 83 PRO A O 1
ATOM 675 N N . ASP A 1 84 ? -26.138 1.856 -2.043 1.00 68.94 84 ASP A N 1
ATOM 676 C CA . ASP A 1 84 ? -27.462 1.262 -2.288 1.00 68.94 84 ASP A CA 1
ATOM 677 C C . ASP A 1 84 ? -28.626 2.191 -1.888 1.00 68.94 84 ASP A C 1
ATOM 679 O O . ASP A 1 84 ? -29.792 1.881 -2.127 1.00 68.94 84 ASP A O 1
ATOM 683 N N . THR A 1 85 ? -28.310 3.360 -1.324 1.00 67.19 85 THR A N 1
ATOM 684 C CA . THR A 1 85 ? -29.256 4.399 -0.899 1.00 67.19 85 THR A CA 1
ATOM 685 C C . THR A 1 85 ? -29.826 5.220 -2.055 1.00 67.19 85 THR A C 1
ATOM 687 O O . THR A 1 85 ? -30.630 6.128 -1.831 1.00 67.19 85 THR A O 1
ATOM 690 N N . LEU A 1 86 ? -29.441 4.920 -3.299 1.00 63.44 86 LEU A N 1
ATOM 691 C CA . LEU A 1 86 ? -30.055 5.532 -4.471 1.00 63.44 86 LEU A CA 1
ATOM 692 C C . LEU A 1 86 ? -31.516 5.055 -4.586 1.00 63.44 86 LEU A C 1
ATOM 694 O O . LEU A 1 86 ? -31.759 3.846 -4.636 1.00 63.44 86 LEU A O 1
ATOM 698 N N . PRO A 1 87 ? -32.509 5.965 -4.638 1.00 65.31 87 PRO A N 1
ATOM 699 C CA . PRO A 1 87 ? -33.905 5.570 -4.775 1.00 65.31 87 PRO A CA 1
ATOM 700 C C . PRO A 1 87 ? -34.092 4.750 -6.057 1.00 65.31 87 PRO A C 1
ATOM 702 O O . PRO A 1 87 ? -33.734 5.198 -7.150 1.00 65.31 87 PRO A O 1
ATOM 705 N N . ARG A 1 88 ? -34.646 3.536 -5.921 1.00 68.25 88 ARG A N 1
ATOM 706 C CA . ARG A 1 88 ? -35.056 2.716 -7.069 1.00 68.25 88 ARG A CA 1
ATOM 707 C C . ARG A 1 88 ? -36.122 3.489 -7.849 1.00 68.25 88 ARG A C 1
ATOM 709 O O . ARG A 1 88 ? -37.134 3.867 -7.262 1.00 68.25 88 ARG A O 1
ATOM 716 N N . ARG A 1 89 ? -35.848 3.767 -9.126 1.00 65.50 89 ARG A N 1
ATOM 717 C CA . ARG A 1 89 ? -36.841 4.320 -10.057 1.00 65.50 89 ARG A CA 1
ATOM 718 C C . ARG A 1 89 ? -37.923 3.301 -10.374 1.00 65.50 89 ARG A C 1
ATOM 720 O O . ARG A 1 89 ? -37.581 2.098 -10.426 1.00 65.50 89 ARG A O 1
#

Nearest PDB structures (foldseek):
  7luw-assembly1_A  TM=3.878E-01  e=6.074E+00  synthetic construct